Protein AF-A0A8D8MET4-F1 (afdb_monomer)

pLDDT: mean 78.76, std 16.81, range [33.38, 93.88]

Foldseek 3Di:
DDDDDDPPPPDPCDPLNVLLVLVLVLLVLVVVLLVVVLVVVLCCLVVPVLVVQVVVDDDPVSNVVSVVVSVVVSCVLVLNDPVSVQLVVLVVQSVVLVVVSVVCVVVVVPGDPVNSVVSVVSNVVSLVSSLVSLVVPDDPPDPVSSVVVNVSSVVSVVPRPVPPDDDD

Nearest PDB structures (foldseek):
  8q62-assembly1_H  TM=6.935E-01  e=1.291E-01  Homo sapiens
  7as4-assembly1_N  TM=7.386E-01  e=2.818E-01  Homo sapiens
  7as4-assembly1_F  TM=7.170E-01  e=2.818E-01  Homo sapiens
  7qj6-assembly1_F  TM=6.492E-01  e=1.859E-01  Homo sapiens
  8rx1-assembly1_B  TM=6.338E-01  e=1.836E+00  Homo sapiens

InterPro domains:
  IPR042241 Gamma tubulin complex component, C-terminal domain superfamily [G3DSA:1.20.120.1900] (5-156)

Sequence (168 aa):
MGALLGTKLAFQSTPVKQKLYLLHHSLLHVLCTLQSHHMCLLLQIFSVDLHKEMLSVSSVESLIQAHERHLTTALFHCLLLPKQSPLQQGLIKILCLSEILKLLWSSESQCTLNSLNQLELKYMKAVWNFTELLQRSIPSSSHQVYNSIFDLWSSMLISSPAHNVPED

Organism: NCBI:txid428564

Structure (mmCIF, N/CA/C/O backbone):
data_AF-A0A8D8MET4-F1
#
_entry.id   AF-A0A8D8MET4-F1
#
loop_
_atom_site.group_PDB
_atom_site.id
_atom_site.type_symbol
_atom_site.label_atom_id
_atom_site.label_alt_id
_atom_site.label_comp_id
_atom_site.label_asym_id
_atom_site.label_entity_id
_atom_site.label_seq_id
_atom_site.pdbx_PDB_ins_code
_atom_site.Cartn_x
_atom_site.Cartn_y
_atom_site.Cartn_z
_atom_site.occupancy
_atom_site.B_iso_or_equiv
_atom_site.auth_seq_id
_atom_site.auth_comp_id
_atom_site.auth_asym_id
_atom_site.auth_atom_id
_atom_site.pdbx_PDB_model_num
ATOM 1 N N . MET A 1 1 ? -46.554 32.456 27.999 1.00 37.22 1 MET A N 1
ATOM 2 C CA . MET A 1 1 ? -46.645 31.723 26.718 1.00 37.22 1 MET A CA 1
ATOM 3 C C . MET A 1 1 ? -45.244 31.272 26.365 1.00 37.22 1 MET A C 1
ATOM 5 O O . MET A 1 1 ? -44.347 32.102 26.318 1.00 37.22 1 MET A O 1
ATOM 9 N N . GLY A 1 2 ? -45.051 29.955 26.342 1.00 33.38 2 GLY A N 1
ATOM 10 C CA . GLY A 1 2 ? -43.756 29.303 26.508 1.00 33.38 2 GLY A CA 1
ATOM 11 C C . GLY A 1 2 ? -42.899 29.327 25.250 1.00 33.38 2 GLY A C 1
ATOM 12 O O . GLY A 1 2 ? -43.299 28.820 24.208 1.00 33.38 2 GLY A O 1
ATOM 13 N N . ALA A 1 3 ? -41.698 29.879 25.392 1.00 42.25 3 ALA A N 1
ATOM 14 C CA . ALA A 1 3 ? -40.557 29.523 24.569 1.00 42.25 3 ALA A CA 1
ATOM 15 C C . ALA A 1 3 ? -40.100 28.103 24.939 1.00 42.25 3 ALA A C 1
ATOM 17 O O . ALA A 1 3 ? -40.048 27.801 26.128 1.00 42.25 3 ALA A O 1
ATOM 18 N N . LEU A 1 4 ? -39.774 27.289 23.925 1.00 44.56 4 LEU A N 1
ATOM 19 C CA . LEU A 1 4 ? -38.975 26.044 23.922 1.00 44.56 4 LEU A CA 1
ATOM 20 C C . LEU A 1 4 ? -39.660 24.975 23.066 1.00 44.56 4 LEU A C 1
ATOM 22 O O . LEU A 1 4 ? -40.375 24.140 23.597 1.00 44.56 4 LEU A O 1
ATOM 26 N N . LEU A 1 5 ? -39.407 24.973 21.758 1.00 45.97 5 LEU A N 1
ATOM 27 C CA . LEU A 1 5 ? -39.469 23.778 20.905 1.00 45.97 5 LEU A CA 1
ATOM 28 C C . LEU A 1 5 ? -38.831 24.146 19.563 1.00 45.97 5 LEU A C 1
ATOM 30 O O . LEU A 1 5 ? -39.440 24.819 18.740 1.00 45.97 5 LEU A O 1
ATOM 34 N N . GLY A 1 6 ? -37.571 23.757 19.368 1.00 34.78 6 GLY A N 1
ATOM 35 C CA . GLY A 1 6 ? -36.923 23.914 18.064 1.00 34.78 6 GLY A CA 1
ATOM 36 C C . GLY A 1 6 ? -35.410 23.716 18.018 1.00 34.78 6 GLY A C 1
ATOM 37 O O . GLY A 1 6 ? -34.875 23.512 16.938 1.00 34.78 6 GLY A O 1
ATOM 38 N N . THR A 1 7 ? -34.701 23.716 19.151 1.00 41.78 7 THR A N 1
ATOM 39 C CA . THR A 1 7 ? -33.228 23.585 19.190 1.00 41.78 7 THR A CA 1
ATOM 40 C C . THR A 1 7 ? -32.757 22.335 19.941 1.00 41.78 7 THR A C 1
ATOM 42 O O . THR A 1 7 ? -31.955 22.409 20.867 1.00 41.78 7 THR A O 1
ATOM 45 N N . LYS A 1 8 ? -33.246 21.151 19.546 1.00 38.75 8 LYS A N 1
ATOM 46 C CA . LYS A 1 8 ? -32.736 19.855 20.049 1.00 38.75 8 LYS A CA 1
ATOM 47 C C . LYS A 1 8 ? -32.576 18.774 18.967 1.00 38.75 8 LYS A C 1
ATOM 49 O O . LYS A 1 8 ? -32.697 17.590 19.246 1.00 38.75 8 LYS A O 1
ATOM 54 N N . LEU A 1 9 ? -32.240 19.175 17.741 1.00 37.25 9 LEU A N 1
ATOM 55 C CA . LEU A 1 9 ? -31.712 18.269 16.702 1.00 37.25 9 LEU A CA 1
ATOM 56 C C . LEU A 1 9 ? -30.171 18.279 16.642 1.00 37.25 9 LEU A C 1
ATOM 58 O O . LEU A 1 9 ? -29.572 17.832 15.669 1.00 37.25 9 LEU A O 1
ATOM 62 N N . ALA A 1 10 ? -29.511 18.774 17.692 1.00 42.06 10 ALA A N 1
ATOM 63 C CA . ALA A 1 10 ? -28.068 18.660 17.833 1.00 42.06 10 ALA A CA 1
ATOM 64 C C . ALA A 1 10 ? -27.695 17.214 18.216 1.00 42.06 10 ALA A C 1
ATOM 66 O O . ALA A 1 10 ? -27.839 16.814 19.367 1.00 42.06 10 ALA A O 1
ATOM 67 N N . PHE A 1 11 ? -27.248 16.443 17.221 1.00 44.38 11 PHE A N 1
ATOM 68 C CA . PHE A 1 11 ? -26.179 15.444 17.334 1.00 44.38 11 PHE A CA 1
ATOM 69 C C . PHE A 1 11 ? -26.129 14.624 18.639 1.00 44.38 11 PHE A C 1
ATOM 71 O O . PHE A 1 11 ? -25.271 14.840 19.490 1.00 44.38 11 PHE A O 1
ATOM 78 N N . GLN A 1 12 ? -26.957 13.587 18.764 1.00 46.84 12 GLN A N 1
ATOM 79 C CA . GLN A 1 12 ? -26.621 12.458 19.640 1.00 46.84 12 GLN A CA 1
ATOM 80 C C . GLN A 1 12 ? -25.893 11.383 18.823 1.00 46.84 12 GLN A C 1
ATOM 82 O O . GLN A 1 12 ? -26.415 10.297 18.579 1.00 46.84 12 GLN A O 1
ATOM 87 N N . SER A 1 13 ? -24.681 11.681 18.345 1.00 59.97 13 SER A N 1
ATOM 88 C CA . SER A 1 13 ? -23.794 10.616 17.868 1.00 59.97 13 SER A CA 1
ATOM 89 C C . SER A 1 13 ? -23.342 9.816 19.087 1.00 59.97 13 SER A C 1
ATOM 91 O O . SER A 1 13 ? -22.642 10.354 19.945 1.00 59.97 13 SER A O 1
ATOM 93 N N . THR A 1 14 ? -23.753 8.553 19.198 1.00 82.50 14 THR A N 1
ATOM 94 C CA . THR A 1 14 ? -23.276 7.696 20.288 1.00 82.50 14 THR A CA 1
ATOM 95 C C . THR A 1 14 ? -21.751 7.530 20.185 1.00 82.50 14 THR A C 1
ATOM 97 O O . THR A 1 14 ? -21.209 7.591 19.075 1.00 82.50 14 THR A O 1
ATOM 100 N N . PRO A 1 15 ? -21.031 7.294 21.298 1.00 86.25 15 PRO A N 1
ATOM 101 C C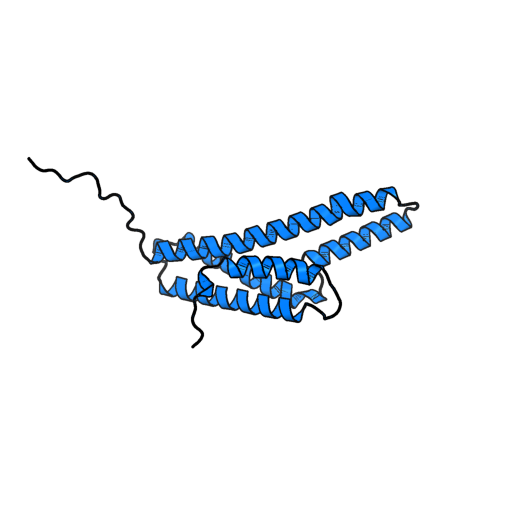A . PRO A 1 15 ? -19.581 7.067 21.269 1.00 86.25 15 PRO A CA 1
ATOM 102 C C . PRO A 1 15 ? -19.153 5.975 20.274 1.00 86.25 15 PRO A C 1
ATOM 104 O O . PRO A 1 15 ? -18.102 6.070 19.645 1.00 86.25 15 PRO A O 1
ATOM 107 N N . VAL A 1 16 ? -20.010 4.966 20.074 1.00 87.62 16 VAL A N 1
ATOM 108 C CA . VAL A 1 16 ? -19.835 3.907 19.068 1.00 87.62 16 VAL A CA 1
ATOM 109 C C . VAL A 1 16 ? -19.811 4.489 17.654 1.00 87.62 16 VAL A C 1
ATOM 111 O O . VAL A 1 16 ? -18.876 4.212 16.909 1.00 87.62 16 VAL A O 1
ATOM 114 N N . LYS A 1 17 ? -20.788 5.335 17.297 1.00 87.12 17 LYS A N 1
ATOM 115 C CA . LYS A 1 17 ? -20.831 5.987 15.980 1.00 87.12 17 LYS A CA 1
ATOM 116 C C . LYS A 1 17 ? -19.587 6.829 15.750 1.00 87.12 17 LYS A C 1
ATOM 118 O O . LYS A 1 17 ? -18.928 6.669 14.733 1.00 87.12 17 LYS A O 1
ATOM 123 N N . GLN A 1 18 ? -19.235 7.689 16.706 1.00 88.38 18 GLN A N 1
ATOM 124 C CA . GLN A 1 18 ? -18.064 8.566 16.586 1.00 88.38 18 GLN A CA 1
ATOM 125 C C . GLN A 1 18 ? -16.782 7.769 16.328 1.00 88.38 18 GLN A C 1
ATOM 127 O O . GLN A 1 18 ? -16.037 8.077 15.400 1.00 88.38 18 GLN A O 1
ATOM 132 N N . LYS A 1 19 ? -16.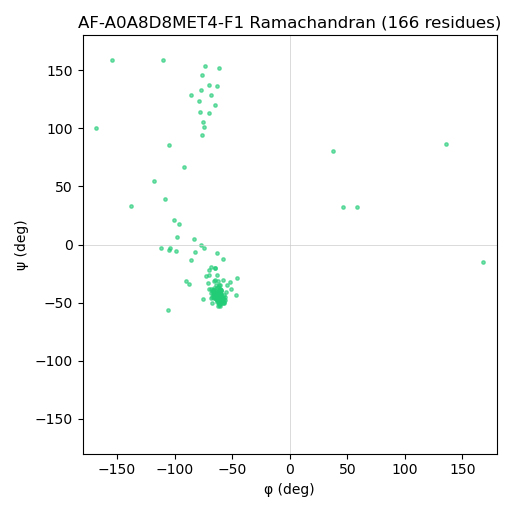555 6.702 17.102 1.00 89.38 19 LYS A N 1
ATOM 133 C CA . LYS A 1 19 ? -15.374 5.854 16.942 1.00 89.38 19 LYS A CA 1
ATOM 134 C C . LYS A 1 19 ? -15.372 5.088 15.619 1.00 89.38 19 LYS A C 1
ATOM 136 O O . LYS A 1 19 ? -14.328 4.980 14.981 1.00 89.38 19 LYS A O 1
ATOM 141 N N . LEU A 1 20 ? -16.531 4.603 15.180 1.00 89.75 20 LEU A N 1
ATOM 142 C CA . LEU A 1 20 ? -16.689 3.958 13.880 1.00 89.75 20 LEU A CA 1
ATOM 143 C C . LEU A 1 20 ? -16.347 4.928 12.729 1.00 89.75 20 LEU A C 1
ATOM 145 O O . LEU A 1 20 ? -15.575 4.562 11.845 1.00 89.75 20 LEU A O 1
ATOM 149 N N . TYR A 1 21 ? -16.842 6.173 12.772 1.00 89.62 21 TYR A N 1
ATOM 150 C CA . TYR A 1 21 ? -16.503 7.222 11.797 1.00 89.62 21 TYR A CA 1
ATOM 151 C C . TYR A 1 21 ? -15.005 7.542 11.780 1.00 89.62 21 TYR A C 1
ATOM 153 O O . TYR A 1 21 ? -14.425 7.661 10.702 1.00 89.62 21 TYR A O 1
ATOM 161 N N . LEU A 1 22 ? -14.369 7.656 12.951 1.00 89.62 22 LEU A N 1
ATOM 162 C CA . LEU A 1 22 ? -12.931 7.920 13.052 1.00 8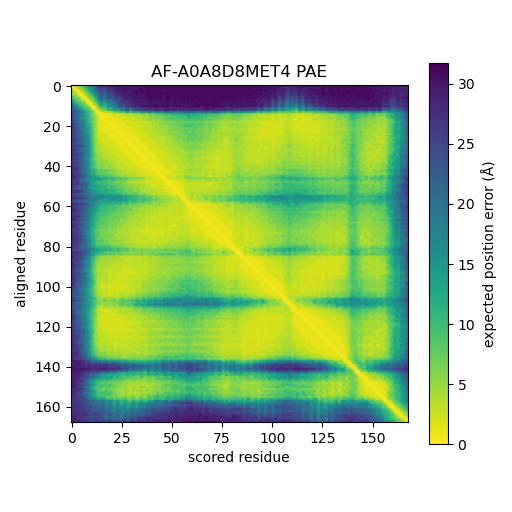9.62 22 LEU A CA 1
ATOM 163 C C . LEU A 1 22 ? -12.099 6.788 12.443 1.00 89.62 22 LEU A C 1
ATOM 165 O O . LEU A 1 22 ? -11.218 7.050 11.629 1.00 89.62 22 LEU A O 1
ATOM 169 N N . LEU A 1 23 ? -12.406 5.531 12.779 1.00 89.50 23 LEU A N 1
ATOM 170 C CA . LEU A 1 23 ? -11.710 4.375 12.206 1.00 89.50 23 LEU A CA 1
ATOM 171 C C . LEU A 1 23 ? -11.907 4.284 10.693 1.00 89.50 23 LEU A C 1
ATOM 173 O O . LEU A 1 23 ? -10.954 3.994 9.972 1.00 89.50 23 LEU A O 1
ATOM 177 N N . HIS A 1 24 ? -13.116 4.579 10.212 1.00 90.31 24 HIS A N 1
ATOM 178 C CA . HIS A 1 24 ? -13.407 4.650 8.786 1.00 90.31 24 HIS A CA 1
ATOM 179 C C . HIS A 1 24 ? -12.593 5.717 8.076 1.00 90.31 24 HIS A C 1
ATOM 181 O O . HIS A 1 24 ? -11.954 5.422 7.069 1.00 90.31 24 HIS A O 1
ATOM 187 N N . HIS A 1 25 ? -12.561 6.930 8.622 1.00 89.06 25 HIS A N 1
ATOM 188 C CA . HIS A 1 25 ? -11.760 8.007 8.067 1.00 89.06 25 HIS A CA 1
ATOM 189 C C . HIS A 1 25 ? -10.270 7.635 8.017 1.00 89.06 25 HIS A C 1
ATOM 191 O O . HIS A 1 25 ? -9.645 7.767 6.968 1.00 89.06 25 HIS A O 1
ATOM 197 N N . SER A 1 26 ? -9.711 7.119 9.116 1.00 86.00 26 SER A N 1
ATOM 198 C CA . SER A 1 26 ? -8.293 6.748 9.197 1.00 86.00 26 SER A CA 1
ATOM 199 C C . SER A 1 26 ? -7.910 5.648 8.205 1.00 86.00 26 SER A C 1
ATOM 201 O O . SER A 1 26 ? -6.922 5.787 7.486 1.00 86.00 26 SER A O 1
ATOM 203 N N . LEU A 1 27 ? -8.703 4.574 8.122 1.00 86.94 27 LEU A N 1
ATOM 204 C CA . LEU A 1 27 ? -8.455 3.484 7.176 1.00 86.94 27 LEU A CA 1
ATOM 205 C C . LEU A 1 27 ? -8.601 3.958 5.728 1.00 86.94 27 LEU A C 1
ATOM 207 O O . LEU A 1 27 ? -7.730 3.680 4.906 1.00 86.94 27 LEU A O 1
ATOM 211 N N . LEU A 1 28 ? -9.661 4.707 5.416 1.00 88.12 28 LEU A N 1
ATOM 212 C CA . LEU A 1 28 ? -9.887 5.230 4.070 1.00 88.12 28 LEU A CA 1
ATOM 213 C C . LEU A 1 28 ? -8.760 6.173 3.635 1.00 88.12 28 LEU A C 1
ATOM 215 O O . LEU A 1 28 ? -8.301 6.085 2.501 1.00 88.12 28 LEU A O 1
ATOM 219 N N . HIS A 1 29 ? -8.278 7.032 4.535 1.00 85.88 29 HIS A N 1
ATOM 220 C CA . HIS A 1 29 ? -7.168 7.938 4.255 1.00 85.88 29 HIS A CA 1
ATOM 221 C C . HIS A 1 29 ? -5.895 7.182 3.857 1.00 85.88 29 HIS A C 1
ATOM 223 O O . HIS A 1 29 ? -5.279 7.518 2.845 1.00 85.88 29 HIS A O 1
ATOM 229 N N . VAL A 1 30 ? -5.532 6.125 4.594 1.00 84.75 30 VAL A N 1
ATOM 230 C CA . VAL A 1 30 ? -4.362 5.294 4.262 1.00 84.75 30 VAL A CA 1
ATOM 231 C C . VAL A 1 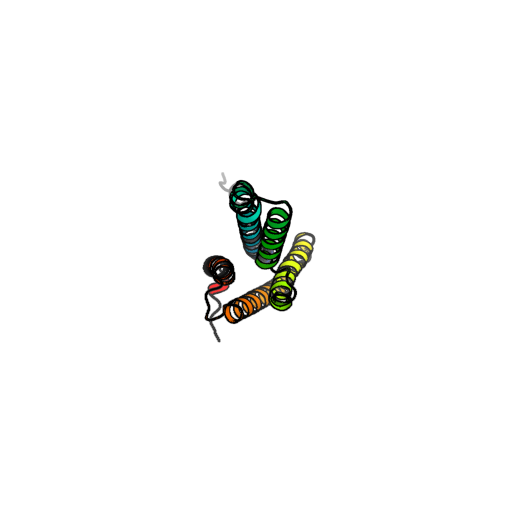30 ? -4.541 4.604 2.911 1.00 84.75 30 VAL A C 1
ATOM 233 O O . VAL A 1 30 ? -3.636 4.638 2.078 1.00 84.75 30 VAL A O 1
ATOM 236 N N . LEU A 1 31 ? -5.717 4.022 2.660 1.00 85.75 31 LEU A N 1
ATOM 237 C CA . LEU A 1 31 ? -6.028 3.341 1.401 1.00 85.75 31 LEU A CA 1
ATOM 238 C C . LEU A 1 31 ? -5.938 4.280 0.196 1.00 85.75 31 LEU A C 1
ATOM 240 O O . LEU A 1 31 ? -5.221 3.988 -0.761 1.00 85.75 31 LEU A O 1
ATOM 244 N N . CYS A 1 32 ? -6.635 5.415 0.257 1.00 87.12 32 CYS A N 1
ATOM 245 C CA . CYS A 1 32 ? -6.671 6.393 -0.825 1.00 87.12 32 CYS A CA 1
ATOM 246 C C . CYS A 1 32 ? -5.285 6.973 -1.104 1.00 87.12 32 CYS A C 1
ATOM 248 O O . CYS A 1 32 ? -4.907 7.130 -2.265 1.00 87.12 32 CYS A O 1
ATOM 250 N N . THR A 1 33 ? -4.512 7.265 -0.058 1.00 85.00 33 THR A N 1
ATOM 251 C CA . THR A 1 33 ? -3.173 7.845 -0.198 1.00 85.00 33 THR A CA 1
ATOM 252 C C . THR A 1 33 ? -2.193 6.850 -0.817 1.00 85.00 33 THR A C 1
ATOM 254 O O . THR A 1 33 ? -1.501 7.190 -1.777 1.00 85.00 33 THR A O 1
ATOM 257 N N . LEU A 1 34 ? -2.185 5.597 -0.349 1.00 84.12 34 LEU A N 1
ATOM 258 C CA . LEU A 1 34 ? -1.369 4.535 -0.944 1.00 84.12 34 LEU A CA 1
ATOM 259 C C . LEU A 1 34 ? -1.745 4.263 -2.401 1.00 84.12 34 LEU A C 1
ATOM 261 O O . LEU A 1 34 ? -0.870 4.155 -3.259 1.00 84.12 34 LEU A O 1
ATOM 265 N N . GLN A 1 35 ? -3.043 4.153 -2.690 1.00 87.38 35 GLN A N 1
ATOM 266 C CA . GLN A 1 35 ? -3.521 3.932 -4.050 1.00 87.38 35 GLN A CA 1
ATOM 267 C C . GLN A 1 35 ? -3.101 5.083 -4.967 1.00 87.38 35 GLN A C 1
ATOM 269 O O . GLN A 1 35 ? -2.564 4.836 -6.045 1.00 87.38 35 GLN A O 1
ATOM 274 N N . SER A 1 36 ? -3.305 6.329 -4.535 1.00 87.25 36 SER A N 1
ATOM 275 C CA . SER A 1 36 ? -2.940 7.515 -5.316 1.00 87.25 36 SER A CA 1
ATOM 276 C C . SER A 1 36 ? -1.442 7.551 -5.601 1.00 87.25 36 SER A C 1
ATOM 278 O O . SER A 1 36 ? -1.039 7.792 -6.734 1.00 87.25 36 SER A O 1
ATOM 280 N N . HIS A 1 37 ? -0.612 7.233 -4.606 1.00 86.50 37 HIS A N 1
ATOM 281 C CA . HIS A 1 37 ? 0.834 7.159 -4.781 1.00 86.50 37 HIS A CA 1
ATOM 282 C C . HIS A 1 37 ? 1.251 6.103 -5.810 1.00 86.50 37 HIS A C 1
ATOM 284 O O . HIS A 1 37 ? 1.988 6.424 -6.744 1.00 86.50 37 HIS A O 1
ATOM 290 N N . HIS A 1 38 ? 0.747 4.868 -5.694 1.00 85.38 38 HIS A N 1
ATOM 291 C CA . HIS A 1 38 ? 1.045 3.821 -6.673 1.00 85.38 38 HIS A CA 1
ATOM 292 C C . HIS A 1 38 ? 0.573 4.207 -8.080 1.00 85.38 38 HIS A C 1
ATOM 294 O O . HIS A 1 38 ? 1.312 4.015 -9.041 1.00 85.38 38 HIS A O 1
ATOM 300 N N . MET A 1 39 ? -0.621 4.794 -8.214 1.00 87.44 39 MET A N 1
ATOM 301 C CA . MET A 1 39 ? -1.138 5.243 -9.511 1.00 87.44 39 MET A CA 1
ATOM 302 C C . MET A 1 39 ? -0.258 6.333 -10.128 1.00 87.44 39 MET A C 1
ATOM 304 O O . MET A 1 39 ? 0.078 6.240 -11.305 1.00 87.44 39 MET A O 1
ATOM 308 N N . CYS A 1 40 ? 0.168 7.329 -9.347 1.00 87.88 40 CYS A N 1
ATOM 309 C CA . CYS A 1 40 ? 1.077 8.373 -9.821 1.00 87.88 40 CYS A CA 1
ATOM 310 C C . CYS A 1 40 ? 2.423 7.799 -10.284 1.00 87.88 40 CYS A C 1
ATOM 312 O O . CYS A 1 40 ? 2.910 8.178 -11.347 1.00 87.88 40 CYS A O 1
ATOM 314 N N . LEU A 1 41 ? 3.003 6.859 -9.531 1.00 85.44 41 LEU A N 1
ATOM 315 C CA . LEU A 1 41 ? 4.250 6.193 -9.917 1.00 85.44 41 LEU A CA 1
ATOM 316 C C . LEU A 1 41 ? 4.096 5.393 -11.213 1.00 85.44 41 LEU A C 1
ATOM 318 O O . LEU A 1 41 ? 4.924 5.513 -12.109 1.00 85.44 41 LEU A O 1
ATOM 322 N N . LEU A 1 42 ? 3.025 4.609 -11.343 1.00 86.44 42 LEU A N 1
ATOM 323 C CA . LEU A 1 42 ? 2.766 3.831 -12.554 1.00 86.44 42 LEU A CA 1
ATOM 324 C C . LEU A 1 42 ? 2.554 4.729 -13.776 1.00 86.44 42 LEU A C 1
ATOM 326 O O . LEU A 1 42 ? 3.087 4.441 -14.846 1.00 86.44 42 LEU A O 1
ATOM 330 N N . LEU A 1 43 ? 1.817 5.832 -13.616 1.00 86.88 43 LEU A N 1
ATOM 331 C CA . LEU A 1 43 ? 1.633 6.822 -14.675 1.00 86.88 43 LEU A CA 1
ATOM 332 C C . LEU A 1 43 ? 2.962 7.467 -15.076 1.00 86.88 43 LEU A C 1
ATOM 334 O O . LEU A 1 43 ? 3.205 7.637 -16.266 1.00 86.88 43 LEU A O 1
ATOM 338 N N . GLN A 1 44 ? 3.832 7.786 -14.118 1.00 87.62 44 GLN A N 1
ATOM 339 C CA . GLN A 1 44 ? 5.166 8.308 -14.410 1.00 87.62 44 GLN A CA 1
ATOM 340 C C . GLN A 1 44 ? 5.992 7.293 -15.219 1.00 87.62 44 GLN A C 1
ATOM 342 O O . GLN A 1 44 ? 6.497 7.626 -16.290 1.00 87.62 44 GLN A O 1
ATOM 347 N N . ILE A 1 45 ? 6.052 6.040 -14.762 1.00 85.69 45 ILE A N 1
ATOM 348 C CA . ILE A 1 45 ? 6.842 4.973 -15.395 1.00 85.69 45 ILE A CA 1
ATOM 349 C C . ILE A 1 45 ? 6.366 4.712 -16.829 1.00 85.69 45 ILE A C 1
ATOM 351 O O . ILE A 1 45 ? 7.169 4.706 -17.760 1.00 85.69 45 ILE A O 1
ATOM 355 N N . PHE A 1 46 ? 5.065 4.491 -17.029 1.00 84.19 46 PHE A N 1
ATOM 356 C CA . PHE A 1 46 ? 4.553 4.049 -18.328 1.00 84.19 46 PHE A CA 1
ATOM 357 C C . PHE A 1 46 ? 4.219 5.189 -19.287 1.00 84.19 46 PHE A C 1
ATOM 359 O O . PHE A 1 46 ? 4.399 5.030 -20.492 1.00 84.19 46 PHE A O 1
ATOM 366 N N . SER A 1 47 ? 3.749 6.335 -18.791 1.00 83.62 47 SER A N 1
ATOM 367 C CA . SER A 1 47 ? 3.349 7.443 -19.668 1.00 83.62 47 SER A CA 1
ATOM 368 C C . SER A 1 47 ? 4.497 8.400 -19.962 1.00 83.62 47 SER A C 1
ATOM 370 O O . SER A 1 47 ? 4.523 8.995 -21.035 1.00 83.62 47 SER A O 1
ATOM 372 N N . VAL A 1 48 ? 5.436 8.577 -19.027 1.00 87.88 48 VAL A N 1
ATOM 373 C CA . VAL A 1 48 ? 6.516 9.561 -19.170 1.00 87.88 48 VAL A CA 1
ATOM 374 C C . VAL A 1 48 ? 7.838 8.878 -19.487 1.00 87.88 48 VAL A C 1
ATOM 376 O O . VAL A 1 48 ? 8.451 9.198 -20.504 1.00 87.88 48 VAL A O 1
ATOM 379 N N . ASP A 1 49 ? 8.281 7.949 -18.645 1.00 87.81 49 ASP A N 1
ATOM 380 C CA . ASP A 1 49 ? 9.640 7.408 -18.738 1.00 87.81 49 ASP A CA 1
ATOM 381 C C . ASP A 1 49 ? 9.774 6.434 -19.914 1.00 87.81 49 ASP A C 1
ATOM 383 O O . ASP A 1 49 ? 10.650 6.617 -20.763 1.00 87.81 49 ASP A O 1
ATOM 387 N N . LEU A 1 50 ? 8.825 5.503 -20.059 1.00 87.25 50 LEU A N 1
ATOM 388 C CA . LEU A 1 50 ? 8.791 4.594 -21.204 1.00 87.25 50 LEU A CA 1
ATOM 389 C C . LEU A 1 50 ? 8.634 5.363 -22.517 1.00 87.25 50 LEU A C 1
ATOM 391 O O . LEU A 1 50 ? 9.329 5.065 -23.482 1.00 87.25 50 LEU A O 1
ATOM 395 N N . HIS A 1 51 ? 7.764 6.378 -22.558 1.00 86.69 51 HIS A N 1
ATOM 396 C CA . HIS A 1 51 ? 7.575 7.184 -23.764 1.00 86.69 51 HIS A CA 1
ATOM 397 C C . HIS A 1 51 ? 8.866 7.902 -24.177 1.00 86.69 51 HIS A C 1
ATOM 399 O O . HIS A 1 51 ? 9.237 7.871 -25.348 1.00 86.69 51 HIS A O 1
ATOM 405 N N . LYS A 1 52 ? 9.589 8.498 -23.219 1.00 88.56 52 LYS A N 1
ATOM 406 C CA . LYS A 1 52 ? 10.897 9.120 -23.474 1.00 88.56 52 LYS A CA 1
ATOM 407 C C . LYS A 1 52 ? 11.917 8.107 -23.983 1.00 88.56 52 LYS A C 1
ATOM 409 O O . LYS A 1 52 ? 12.625 8.407 -24.940 1.00 88.56 52 LYS A O 1
ATOM 414 N N . GLU A 1 53 ? 11.992 6.925 -23.371 1.00 88.25 53 GLU A N 1
ATOM 415 C CA . GLU A 1 53 ? 12.942 5.892 -23.793 1.00 88.25 53 GLU A CA 1
ATOM 416 C C . GLU A 1 53 ? 12.593 5.367 -25.195 1.00 88.25 53 GLU A C 1
ATOM 418 O O . GLU A 1 53 ? 13.484 5.246 -26.035 1.00 88.25 53 GLU A O 1
ATOM 423 N N . MET A 1 54 ? 11.304 5.191 -25.509 1.00 86.19 54 MET A N 1
ATOM 424 C CA . MET A 1 54 ? 10.826 4.779 -26.835 1.00 86.19 54 MET A CA 1
ATOM 425 C C . MET A 1 54 ? 11.246 5.722 -27.970 1.00 86.19 54 MET A C 1
ATOM 427 O O . MET A 1 54 ? 11.465 5.250 -29.082 1.00 86.19 54 MET A O 1
ATOM 431 N N . LEU A 1 55 ? 11.415 7.025 -27.714 1.00 87.69 55 LEU A N 1
ATOM 432 C CA . LEU A 1 55 ? 11.909 7.979 -28.722 1.00 87.69 55 LEU A CA 1
ATOM 433 C C . LEU A 1 55 ? 13.380 7.743 -29.105 1.00 87.69 55 LEU A C 1
ATOM 435 O O . LEU A 1 55 ? 13.828 8.216 -30.146 1.00 87.69 55 LEU A O 1
ATOM 439 N N . SER A 1 56 ? 14.130 7.030 -28.263 1.00 87.31 56 SER A N 1
ATOM 440 C CA . SER A 1 56 ? 15.563 6.755 -28.433 1.00 87.31 56 SER A CA 1
ATOM 441 C C . SER A 1 56 ? 15.876 5.322 -28.880 1.00 87.31 56 SER A C 1
ATOM 443 O O . SER A 1 56 ? 17.032 4.994 -29.147 1.00 87.31 56 SER A O 1
ATOM 445 N N . VAL A 1 57 ? 14.855 4.466 -28.977 1.00 91.19 57 VAL A N 1
ATOM 446 C CA . VAL A 1 57 ? 14.984 3.057 -29.363 1.00 91.19 57 VAL A CA 1
ATOM 447 C C . VAL A 1 57 ? 15.393 2.948 -30.834 1.00 91.19 57 VAL A C 1
ATOM 449 O O . VAL A 1 57 ? 14.748 3.510 -31.716 1.00 91.19 57 VAL A O 1
ATOM 452 N N . SER A 1 58 ? 16.447 2.178 -31.109 1.00 91.06 58 SER A N 1
ATOM 453 C CA . SER A 1 58 ? 17.007 1.996 -32.458 1.00 91.06 58 SER A CA 1
ATOM 454 C C . SER A 1 58 ? 16.814 0.584 -33.021 1.00 91.06 58 SER A C 1
ATOM 456 O O . SER A 1 58 ? 17.179 0.315 -34.165 1.00 91.06 58 SER A O 1
ATOM 458 N N . SER A 1 59 ? 16.239 -0.334 -32.238 1.00 93.88 59 SER A N 1
ATOM 459 C CA . SER A 1 59 ? 16.025 -1.728 -32.632 1.00 93.88 59 SER A CA 1
ATOM 460 C C . SER A 1 59 ? 14.858 -2.374 -31.882 1.00 93.88 59 SER A C 1
ATOM 462 O O . SER A 1 59 ? 14.499 -1.952 -30.786 1.00 93.88 59 SER A O 1
ATOM 464 N N . VAL A 1 60 ? 14.302 -3.455 -32.435 1.00 91.50 60 VAL A N 1
ATOM 465 C CA . VAL A 1 60 ? 13.269 -4.262 -31.756 1.00 91.50 60 VAL A CA 1
ATOM 466 C C . VAL A 1 60 ? 13.794 -4.850 -30.440 1.00 91.50 60 VAL A C 1
ATOM 468 O O . VAL A 1 60 ? 13.083 -4.860 -29.444 1.00 91.50 60 VAL A O 1
ATOM 471 N N . GLU A 1 61 ? 15.057 -5.273 -30.408 1.00 93.25 61 GLU A N 1
ATOM 472 C CA . GLU A 1 61 ? 15.687 -5.818 -29.200 1.00 93.25 61 GLU A CA 1
ATOM 473 C C . GLU A 1 61 ? 15.772 -4.768 -28.079 1.00 93.25 61 GLU A C 1
ATOM 475 O O . GLU A 1 61 ? 15.397 -5.030 -26.938 1.00 93.25 61 GLU A O 1
ATOM 480 N N . SER A 1 62 ? 16.190 -3.539 -28.410 1.00 90.19 62 SER A N 1
ATOM 481 C CA . SER A 1 62 ? 16.234 -2.442 -27.431 1.00 90.19 62 SER A CA 1
ATOM 482 C C . SER A 1 62 ? 14.839 -2.030 -26.949 1.00 90.19 62 SER A C 1
ATOM 484 O O . SER A 1 62 ? 14.686 -1.675 -25.781 1.00 90.19 62 SER A O 1
ATOM 486 N N . LEU A 1 63 ? 13.809 -2.156 -27.796 1.00 89.56 63 LEU A N 1
ATOM 487 C CA . LEU A 1 63 ? 12.414 -1.951 -27.395 1.00 89.56 63 LEU A CA 1
ATOM 488 C C . LEU A 1 63 ? 11.960 -2.976 -26.350 1.00 89.56 63 LEU A C 1
ATOM 490 O O . LEU A 1 63 ? 11.367 -2.598 -25.339 1.00 89.56 63 LEU A O 1
ATOM 494 N N . ILE A 1 64 ? 12.237 -4.261 -26.592 1.00 90.88 64 ILE A N 1
ATOM 495 C CA . ILE A 1 64 ? 11.875 -5.354 -25.680 1.00 90.88 64 ILE A CA 1
ATOM 496 C C . ILE A 1 64 ? 12.552 -5.134 -24.325 1.00 90.88 64 ILE A C 1
ATOM 498 O O . ILE A 1 64 ? 11.878 -5.124 -23.296 1.00 90.88 64 ILE A O 1
ATOM 502 N N . GLN A 1 65 ? 13.856 -4.848 -24.325 1.00 90.50 65 GLN A N 1
ATOM 503 C CA . GLN A 1 65 ? 14.617 -4.605 -23.098 1.00 90.50 65 GLN A CA 1
ATOM 504 C C . GLN A 1 65 ? 14.112 -3.384 -22.319 1.00 90.50 65 GLN A C 1
ATOM 506 O O . GLN A 1 65 ? 14.017 -3.434 -21.090 1.00 90.50 65 GLN A O 1
ATOM 511 N N . ALA A 1 66 ? 13.767 -2.290 -23.005 1.00 87.56 66 ALA A N 1
ATOM 512 C CA . ALA A 1 66 ? 13.181 -1.117 -22.362 1.00 87.56 66 ALA A CA 1
ATOM 513 C C . ALA A 1 66 ? 11.834 -1.464 -21.713 1.00 87.56 66 ALA A C 1
ATOM 515 O O . ALA A 1 66 ? 11.602 -1.132 -20.549 1.00 87.56 66 ALA A O 1
ATOM 516 N N . HIS A 1 67 ? 10.962 -2.178 -22.425 1.00 88.88 67 HIS A N 1
ATOM 517 C CA . HIS A 1 67 ? 9.658 -2.582 -21.911 1.00 88.88 67 HIS A CA 1
ATOM 518 C C . HIS A 1 67 ? 9.774 -3.515 -20.692 1.00 88.88 67 HIS A C 1
ATOM 520 O O . HIS A 1 67 ? 9.132 -3.275 -19.669 1.00 88.88 67 HIS A O 1
ATOM 526 N N . GLU A 1 68 ? 10.635 -4.534 -20.750 1.00 91.06 68 GLU A N 1
ATOM 527 C CA . GLU A 1 68 ? 10.890 -5.449 -19.628 1.00 91.06 68 GLU A CA 1
ATOM 528 C C . GLU A 1 68 ? 11.439 -4.725 -18.395 1.00 91.06 68 GLU A C 1
ATOM 530 O O . GLU A 1 68 ? 11.022 -5.003 -17.263 1.00 91.06 68 GLU A O 1
ATOM 535 N N . ARG A 1 69 ? 12.337 -3.753 -18.599 1.00 90.00 69 ARG A N 1
ATOM 536 C CA . ARG A 1 69 ? 12.872 -2.926 -17.514 1.00 90.00 69 ARG A CA 1
ATOM 537 C C . ARG A 1 69 ? 11.765 -2.116 -16.847 1.00 90.00 69 ARG A C 1
ATOM 539 O O . ARG A 1 69 ? 11.656 -2.152 -15.625 1.00 90.00 69 ARG A O 1
ATOM 546 N N . HIS A 1 70 ? 10.916 -1.439 -17.620 1.00 88.94 70 HIS A N 1
ATOM 547 C CA . HIS A 1 70 ? 9.814 -0.640 -17.072 1.00 88.94 70 HIS A CA 1
ATOM 548 C C . HIS A 1 70 ? 8.758 -1.498 -16.371 1.00 88.94 70 HIS A C 1
ATOM 550 O O . HIS A 1 70 ? 8.291 -1.116 -15.300 1.00 88.94 70 HIS A O 1
ATOM 556 N N . LEU A 1 71 ? 8.431 -2.679 -16.909 1.00 89.56 71 LEU A N 1
ATOM 557 C CA . LEU A 1 71 ? 7.570 -3.647 -16.226 1.00 89.56 71 LEU A CA 1
ATOM 558 C C . LEU A 1 71 ? 8.165 -4.077 -14.884 1.00 89.56 71 LEU A C 1
ATOM 560 O O . LEU A 1 71 ? 7.467 -4.083 -13.873 1.00 89.56 71 LEU A O 1
ATOM 564 N N . THR A 1 72 ? 9.457 -4.404 -14.854 1.00 88.50 72 THR A N 1
ATOM 565 C CA . THR A 1 72 ? 10.142 -4.810 -13.620 1.00 88.50 72 THR A CA 1
ATOM 566 C C . THR A 1 72 ? 10.141 -3.681 -12.591 1.00 88.50 72 THR A C 1
ATOM 568 O O . THR A 1 72 ? 9.841 -3.916 -11.420 1.00 88.50 72 THR A O 1
ATOM 571 N N . THR A 1 73 ? 10.405 -2.449 -13.030 1.00 85.69 73 THR A N 1
ATOM 572 C CA . THR A 1 73 ? 10.324 -1.246 -12.196 1.00 85.69 73 THR A CA 1
ATOM 573 C C . THR A 1 73 ? 8.908 -1.054 -11.651 1.00 85.69 73 THR A C 1
ATOM 575 O O . THR A 1 73 ? 8.737 -0.908 -10.443 1.00 85.69 73 THR A O 1
ATOM 578 N N . ALA A 1 74 ? 7.874 -1.150 -12.489 1.00 86.44 74 ALA A N 1
ATOM 579 C CA . ALA A 1 74 ? 6.480 -1.050 -12.058 1.00 86.44 74 ALA A CA 1
ATOM 580 C C . ALA A 1 74 ? 6.106 -2.119 -11.018 1.00 86.44 74 ALA A C 1
ATOM 582 O O . ALA A 1 74 ? 5.553 -1.794 -9.968 1.00 86.44 74 ALA A O 1
ATOM 583 N N . LEU A 1 75 ? 6.465 -3.384 -11.260 1.00 87.19 75 LEU A N 1
ATOM 584 C CA . LEU A 1 75 ? 6.232 -4.479 -10.313 1.00 87.19 75 LEU A CA 1
ATOM 585 C C . LEU A 1 75 ? 6.944 -4.243 -8.976 1.00 87.19 75 LEU A C 1
ATOM 587 O O . LEU A 1 75 ? 6.379 -4.537 -7.922 1.00 87.19 75 LEU A O 1
ATOM 591 N N . PHE A 1 76 ? 8.158 -3.692 -9.011 1.00 83.81 76 PHE A N 1
ATOM 592 C CA . PHE A 1 76 ? 8.904 -3.329 -7.810 1.00 83.81 76 PHE A CA 1
ATOM 593 C C . PHE A 1 76 ? 8.220 -2.203 -7.023 1.00 83.81 76 PHE A C 1
ATOM 595 O O . PHE A 1 76 ? 8.069 -2.311 -5.806 1.00 83.81 76 PHE A O 1
ATOM 602 N N . HIS A 1 77 ? 7.763 -1.144 -7.696 1.00 80.25 77 HIS A N 1
ATOM 603 C CA . HIS A 1 77 ? 7.046 -0.037 -7.054 1.00 80.25 77 HIS A CA 1
ATOM 604 C C . HIS A 1 77 ? 5.694 -0.460 -6.468 1.00 80.25 77 HIS A C 1
ATOM 606 O O . HIS A 1 77 ? 5.279 0.083 -5.449 1.00 80.25 77 HIS A O 1
ATOM 612 N N . CYS A 1 78 ? 5.027 -1.451 -7.062 1.00 83.44 78 CYS A N 1
ATOM 613 C CA . CYS A 1 78 ? 3.779 -2.012 -6.543 1.00 83.44 78 CYS A CA 1
ATOM 614 C C . CYS A 1 78 ? 3.969 -3.081 -5.455 1.00 83.44 78 CYS A C 1
ATOM 616 O O . CYS A 1 78 ? 2.984 -3.686 -5.031 1.00 83.44 78 CYS A O 1
ATOM 618 N N . LEU A 1 79 ? 5.204 -3.337 -5.006 1.00 84.69 79 LEU A N 1
ATOM 619 C CA . LEU A 1 79 ? 5.522 -4.374 -4.016 1.00 84.69 79 LEU A CA 1
ATOM 620 C C . LEU A 1 79 ? 5.097 -5.789 -4.460 1.00 84.69 79 LEU A C 1
ATOM 622 O O . LEU A 1 79 ? 4.718 -6.618 -3.633 1.00 84.69 79 LEU A O 1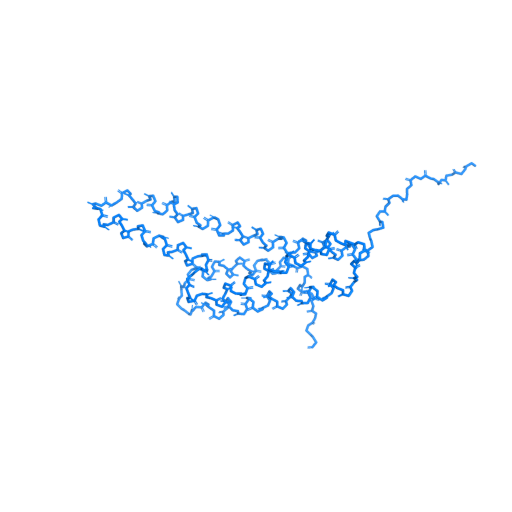
ATOM 626 N N . LEU A 1 80 ? 5.131 -6.066 -5.768 1.00 85.62 80 LEU A N 1
ATOM 627 C CA . LEU A 1 80 ? 4.689 -7.338 -6.355 1.00 85.62 80 LEU A CA 1
ATOM 628 C C . LEU A 1 80 ? 5.841 -8.305 -6.648 1.00 85.62 80 LEU A C 1
ATOM 630 O O . LEU A 1 80 ? 5.597 -9.448 -7.035 1.00 85.62 80 LEU A O 1
ATOM 634 N N . LEU A 1 81 ? 7.097 -7.883 -6.470 1.00 85.12 81 LEU A N 1
ATOM 635 C CA . LEU A 1 81 ? 8.229 -8.785 -6.655 1.00 85.12 81 LEU A CA 1
ATOM 636 C C . LEU A 1 81 ? 8.382 -9.740 -5.457 1.00 85.12 81 LEU A C 1
ATOM 638 O O . LEU A 1 81 ? 8.204 -9.324 -4.312 1.00 85.12 81 LEU A O 1
ATOM 642 N N . PRO A 1 82 ? 8.818 -11.001 -5.670 1.00 82.00 82 PRO A N 1
ATOM 643 C CA . PRO A 1 82 ? 8.906 -12.006 -4.603 1.00 82.00 82 PRO A CA 1
ATOM 644 C C . PRO A 1 82 ? 9.726 -11.569 -3.381 1.00 82.00 82 PRO A C 1
ATOM 646 O O . PRO A 1 82 ? 9.382 -11.893 -2.245 1.00 82.00 82 PRO A O 1
ATOM 649 N N . LYS A 1 83 ? 10.790 -10.782 -3.598 1.00 78.44 83 LYS A N 1
ATOM 650 C CA . LYS A 1 83 ? 11.651 -10.247 -2.528 1.00 78.44 83 LYS A CA 1
ATOM 651 C C . LYS A 1 83 ? 10.926 -9.269 -1.590 1.00 78.44 83 LYS A C 1
ATOM 653 O O . LYS A 1 83 ? 11.386 -9.063 -0.474 1.00 78.44 83 LYS A O 1
ATOM 658 N N . GLN A 1 84 ? 9.807 -8.689 -2.021 1.00 81.75 84 GLN A N 1
ATOM 659 C CA . GLN A 1 84 ? 9.002 -7.726 -1.262 1.00 81.75 84 GLN A CA 1
ATOM 660 C C . GLN A 1 84 ? 7.802 -8.378 -0.560 1.00 81.75 84 GLN A C 1
ATOM 662 O O . GLN A 1 84 ? 7.006 -7.677 0.064 1.00 81.75 84 GLN A O 1
ATOM 667 N N . SER A 1 85 ? 7.690 -9.713 -0.602 1.00 83.25 85 SER A N 1
ATOM 668 C CA . SER A 1 85 ? 6.597 -10.473 0.020 1.00 83.25 85 SER A CA 1
ATOM 669 C C . SER A 1 85 ? 6.277 -10.042 1.465 1.00 83.25 85 SER A C 1
ATOM 671 O O . SER A 1 85 ? 5.102 -9.828 1.758 1.00 83.25 85 SER A O 1
ATOM 673 N N . PRO A 1 86 ? 7.249 -9.793 2.371 1.00 85.75 86 PRO A N 1
ATOM 674 C CA . PRO A 1 86 ? 6.932 -9.320 3.722 1.00 85.75 86 PRO A CA 1
ATOM 675 C C . PRO A 1 86 ? 6.178 -7.982 3.753 1.00 85.75 86 PRO A C 1
ATOM 677 O O . PRO A 1 86 ? 5.207 -7.843 4.497 1.00 85.75 86 PRO A O 1
ATOM 680 N N . LEU A 1 87 ? 6.587 -7.015 2.923 1.00 85.38 87 LEU A N 1
ATOM 681 C CA . LEU A 1 87 ? 5.917 -5.717 2.801 1.00 85.38 87 LEU A CA 1
ATOM 682 C C . LEU A 1 87 ? 4.528 -5.874 2.189 1.00 85.38 87 LEU A C 1
ATOM 684 O O . LEU A 1 87 ? 3.558 -5.339 2.720 1.00 85.38 87 LEU A O 1
ATOM 688 N N . GLN A 1 88 ? 4.417 -6.673 1.127 1.00 88.25 88 GLN A N 1
ATOM 689 C CA . GLN A 1 88 ? 3.140 -6.988 0.497 1.00 88.25 88 GLN A CA 1
ATOM 690 C C . GLN A 1 88 ? 2.155 -7.598 1.508 1.00 88.25 88 GLN A C 1
ATOM 692 O O . GLN A 1 88 ? 1.007 -7.170 1.597 1.00 88.25 88 GLN A O 1
ATOM 697 N N . GLN A 1 89 ? 2.607 -8.551 2.326 1.00 89.31 89 GLN A N 1
ATOM 698 C CA . GLN A 1 89 ? 1.798 -9.173 3.376 1.00 89.31 89 GLN A CA 1
ATOM 699 C C . GLN A 1 89 ? 1.414 -8.185 4.483 1.00 89.31 89 GLN A C 1
ATOM 701 O O . GLN A 1 89 ? 0.299 -8.243 5.003 1.00 89.31 89 GLN A O 1
ATOM 706 N N . GLY A 1 90 ? 2.314 -7.268 4.850 1.00 89.06 90 GLY A N 1
ATOM 707 C CA . GLY A 1 90 ? 2.008 -6.180 5.777 1.00 89.06 90 GLY A CA 1
ATOM 708 C C . GLY A 1 90 ? 0.890 -5.281 5.247 1.00 89.06 90 GLY A C 1
ATOM 709 O O . GLY A 1 90 ? -0.081 -5.031 5.960 1.00 89.06 90 GLY A O 1
ATOM 710 N N . LEU A 1 91 ? 0.969 -4.892 3.973 1.00 87.94 91 LEU A N 1
ATOM 711 C CA . LEU A 1 91 ? -0.061 -4.093 3.319 1.00 87.94 91 LEU A CA 1
ATOM 712 C C . LEU A 1 91 ? -1.395 -4.848 3.224 1.00 87.94 91 LEU A C 1
ATOM 714 O O . LEU A 1 91 ? -2.425 -4.310 3.623 1.00 87.94 91 LEU A O 1
ATOM 718 N N . ILE A 1 92 ? -1.385 -6.113 2.787 1.00 90.75 92 ILE A N 1
ATOM 719 C CA . ILE A 1 92 ? -2.586 -6.964 2.717 1.00 90.75 92 ILE A CA 1
ATOM 720 C C . ILE A 1 92 ? -3.281 -7.048 4.079 1.00 90.75 92 ILE A C 1
ATOM 722 O O . ILE A 1 92 ? -4.502 -6.953 4.143 1.00 90.75 92 ILE A O 1
ATOM 726 N N . LYS A 1 93 ? -2.536 -7.168 5.185 1.00 91.44 93 LYS A N 1
ATOM 727 C CA . LYS A 1 93 ? -3.135 -7.170 6.530 1.00 91.44 93 LYS A CA 1
ATOM 728 C C . LYS A 1 93 ? -3.904 -5.885 6.823 1.00 91.44 93 LYS A C 1
ATOM 730 O O . LYS A 1 93 ? -4.977 -5.967 7.408 1.00 91.44 93 LYS A O 1
ATOM 735 N N . ILE A 1 94 ? -3.386 -4.727 6.413 1.00 90.00 94 ILE A N 1
ATOM 736 C CA . ILE A 1 94 ? -4.069 -3.436 6.575 1.00 90.00 94 ILE A CA 1
ATOM 737 C C . ILE A 1 94 ? -5.329 -3.390 5.702 1.00 90.00 94 ILE A C 1
ATOM 739 O O . ILE A 1 94 ? -6.389 -3.008 6.197 1.00 90.00 94 ILE A O 1
ATOM 743 N N . LEU A 1 95 ? -5.250 -3.864 4.452 1.00 89.69 95 LEU A N 1
ATOM 744 C CA . LEU A 1 95 ? -6.413 -3.988 3.563 1.00 89.69 95 LEU A CA 1
ATOM 745 C C . LEU A 1 95 ? -7.492 -4.909 4.160 1.00 89.69 95 LEU A C 1
ATOM 747 O O . LEU A 1 95 ? -8.666 -4.572 4.161 1.00 89.69 95 LEU A O 1
ATOM 751 N N . CYS A 1 96 ? -7.125 -6.044 4.752 1.00 91.62 96 CYS A N 1
ATOM 752 C CA . CYS A 1 96 ? -8.098 -6.9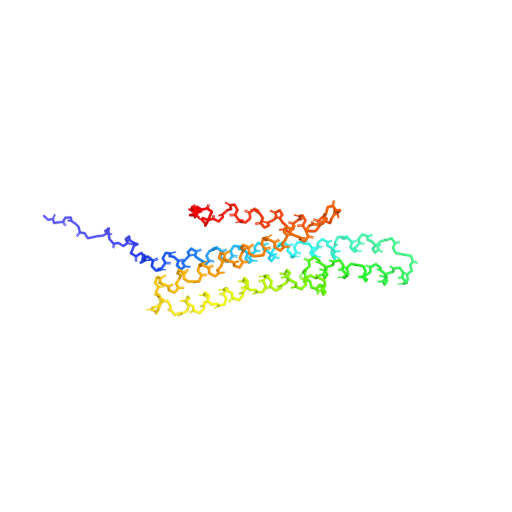52 5.368 1.00 91.62 96 CYS A CA 1
ATOM 753 C C . CYS A 1 96 ? -8.855 -6.318 6.551 1.00 91.62 96 CYS A C 1
ATOM 755 O O . CYS A 1 96 ? -9.982 -6.716 6.848 1.00 91.62 96 CYS A O 1
ATOM 757 N N . LEU A 1 97 ? -8.267 -5.333 7.239 1.00 91.56 97 LEU A N 1
ATOM 758 C CA . LEU A 1 97 ? -8.946 -4.623 8.327 1.00 91.56 97 LEU A CA 1
ATOM 759 C C . LEU A 1 97 ? -10.039 -3.678 7.813 1.00 91.56 97 LEU A C 1
ATOM 761 O O . LEU A 1 97 ? -11.015 -3.461 8.532 1.00 91.56 97 LEU A O 1
ATOM 765 N N . SER A 1 98 ? -9.925 -3.159 6.585 1.00 89.12 98 SER A N 1
ATOM 766 C CA . SER A 1 98 ? -10.985 -2.340 5.990 1.00 89.12 98 SER A CA 1
ATOM 767 C C . SER A 1 98 ? -12.216 -3.174 5.629 1.00 89.12 98 SER A C 1
ATOM 769 O O . SER A 1 98 ? -13.337 -2.710 5.826 1.00 89.12 98 SER A O 1
ATOM 771 N N . GLU A 1 99 ? -12.039 -4.435 5.225 1.00 89.62 99 GLU A N 1
ATOM 772 C CA . GLU A 1 99 ? -13.159 -5.366 5.026 1.00 89.62 99 GLU A CA 1
ATOM 773 C C . GLU A 1 99 ? -13.873 -5.686 6.348 1.00 89.62 99 GLU A C 1
ATOM 775 O O . GLU A 1 99 ? -15.103 -5.683 6.411 1.00 89.62 99 GLU A O 1
ATOM 780 N N . ILE A 1 100 ? -13.127 -5.875 7.445 1.00 90.50 100 ILE A N 1
ATOM 781 C CA . ILE A 1 100 ? -13.726 -6.047 8.781 1.00 90.50 100 ILE A CA 1
ATOM 782 C C . ILE A 1 100 ? -14.500 -4.789 9.189 1.00 90.50 100 ILE A C 1
ATOM 784 O O . ILE A 1 100 ? -15.619 -4.889 9.692 1.00 90.50 100 ILE A O 1
ATOM 788 N N . LEU A 1 101 ? -13.936 -3.603 8.952 1.00 90.25 101 LEU A N 1
ATOM 789 C CA . LEU A 1 101 ? -14.626 -2.348 9.230 1.00 90.25 101 LEU A CA 1
ATOM 790 C C . LEU A 1 101 ? -15.917 -2.219 8.410 1.00 90.25 101 LEU A C 1
ATOM 792 O O . LEU A 1 101 ? -16.941 -1.823 8.957 1.00 90.25 101 LEU A O 1
ATOM 796 N N . LYS A 1 102 ? -15.892 -2.568 7.121 1.00 89.94 102 LYS A N 1
ATOM 797 C CA . LYS A 1 102 ? -17.063 -2.541 6.235 1.00 89.94 102 LYS A CA 1
ATOM 798 C C . LYS A 1 102 ? -18.187 -3.445 6.744 1.00 89.94 102 LYS A C 1
ATOM 800 O O . LYS A 1 102 ? -19.357 -3.060 6.681 1.00 89.94 102 LYS A O 1
ATOM 805 N N . LEU A 1 103 ? -17.847 -4.616 7.287 1.00 89.88 103 LEU A N 1
ATOM 806 C CA . LEU A 1 103 ? -18.816 -5.496 7.942 1.00 89.88 103 LEU A CA 1
ATOM 807 C C . LEU A 1 103 ? -19.434 -4.817 9.171 1.00 89.88 103 LEU A C 1
ATOM 809 O O . LEU A 1 103 ? -20.657 -4.732 9.254 1.00 89.88 103 LEU A O 1
ATOM 813 N N . LEU A 1 104 ? -18.609 -4.256 10.064 1.00 88.44 104 LEU A N 1
ATOM 814 C CA . LEU A 1 104 ? -19.084 -3.537 11.257 1.00 88.44 104 LEU A CA 1
ATOM 815 C C . LEU A 1 104 ? -19.934 -2.309 10.912 1.00 88.44 104 LEU A C 1
ATOM 817 O O . LEU A 1 104 ? -20.890 -2.003 11.622 1.00 88.44 104 LEU A O 1
ATOM 821 N N . TRP A 1 105 ? -19.605 -1.631 9.813 1.00 87.31 105 TRP A N 1
ATOM 822 C CA . TRP A 1 105 ? -20.364 -0.502 9.284 1.00 87.31 105 TRP A CA 1
ATOM 823 C C . TRP A 1 105 ? -21.750 -0.924 8.799 1.00 87.31 105 TRP A C 1
ATOM 825 O O . TRP A 1 105 ? -22.745 -0.259 9.072 1.00 87.31 105 TRP A O 1
ATOM 835 N N . SER A 1 106 ? -21.825 -2.063 8.110 1.00 87.69 106 SER A N 1
ATOM 836 C CA . SER A 1 106 ? -23.084 -2.621 7.605 1.00 87.69 106 SER A CA 1
ATOM 837 C C . SER A 1 106 ? -23.973 -3.155 8.737 1.00 87.69 106 SER A C 1
ATOM 839 O O . SER A 1 106 ? -25.195 -3.173 8.609 1.00 87.69 106 SER A O 1
ATOM 841 N N . SER A 1 107 ? -23.371 -3.557 9.861 1.00 86.44 107 SER A N 1
ATOM 842 C CA . SER A 1 107 ? -24.046 -4.046 11.067 1.00 86.44 107 SER A CA 1
ATOM 843 C C . SER A 1 107 ? -23.969 -3.048 12.233 1.00 86.44 107 SER A C 1
ATOM 845 O O . SER A 1 107 ? -23.769 -3.453 13.380 1.00 86.44 107 SER A O 1
ATOM 847 N N . GLU A 1 108 ? -24.105 -1.745 11.959 1.00 78.00 108 GLU A N 1
ATOM 848 C CA . GLU A 1 108 ? -23.897 -0.665 12.941 1.00 78.00 108 GLU A CA 1
ATOM 849 C C . GLU A 1 108 ? -24.682 -0.877 14.252 1.00 78.00 108 GLU A C 1
ATOM 851 O O . GLU A 1 108 ? -24.158 -0.639 15.340 1.00 78.00 108 GLU A O 1
ATOM 856 N N . SER A 1 109 ? -25.914 -1.391 14.166 1.00 76.56 109 SER A N 1
ATOM 857 C CA . SER A 1 109 ? -26.787 -1.657 15.320 1.00 76.56 109 SER A CA 1
ATOM 858 C C . SER A 1 109 ? -26.263 -2.735 16.277 1.00 76.56 109 SER A C 1
ATOM 860 O O . SER A 1 109 ? -26.684 -2.778 17.430 1.00 76.56 109 SER A O 1
ATOM 862 N N . GLN A 1 110 ? -25.348 -3.590 15.818 1.00 80.81 110 GLN A N 1
ATOM 863 C CA . GLN A 1 110 ? -24.725 -4.668 16.594 1.00 80.81 110 GLN A CA 1
ATOM 864 C C . GLN A 1 110 ? -23.292 -4.322 17.022 1.00 80.81 110 GLN A C 1
ATOM 866 O O . GLN A 1 110 ? -22.639 -5.100 17.720 1.00 80.81 110 GLN A O 1
ATOM 871 N N . CYS A 1 111 ? -22.779 -3.162 16.605 1.00 85.56 111 CYS A N 1
ATOM 872 C CA . CYS A 1 111 ? -21.410 -2.771 16.877 1.00 85.56 111 CYS A CA 1
ATOM 873 C C . CYS A 1 111 ? -21.257 -2.300 18.329 1.00 85.56 111 CYS A C 1
ATOM 875 O O . CYS A 1 111 ? -22.024 -1.478 18.830 1.00 85.56 111 CYS A O 1
ATOM 877 N N . THR A 1 112 ? -20.227 -2.797 19.012 1.00 89.00 112 THR A N 1
ATOM 878 C CA . THR A 1 112 ? -19.925 -2.419 20.398 1.00 89.00 112 THR A CA 1
ATOM 879 C C . THR A 1 112 ? -18.657 -1.580 20.462 1.00 89.00 112 THR A C 1
ATOM 881 O O . THR A 1 112 ? -17.796 -1.642 19.583 1.00 89.00 112 THR A O 1
ATOM 884 N N . LEU A 1 113 ? -18.494 -0.811 21.540 1.00 88.38 113 LEU A N 1
ATOM 885 C CA . LEU A 1 113 ? -17.250 -0.072 21.759 1.00 88.38 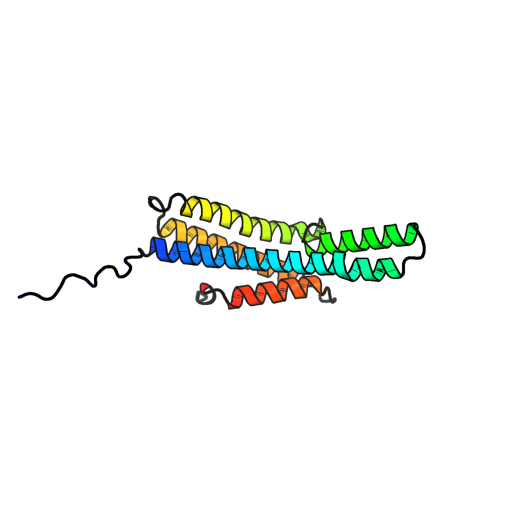113 LEU A CA 1
ATOM 886 C C . LEU A 1 113 ? -16.045 -1.027 21.860 1.00 88.38 113 LEU A C 1
ATOM 888 O O . LEU A 1 113 ? -14.970 -0.724 21.355 1.00 88.38 113 LEU A O 1
ATOM 892 N N . ASN A 1 114 ? -16.244 -2.214 22.446 1.00 90.06 114 ASN A N 1
ATOM 893 C CA . ASN A 1 114 ? -15.206 -3.233 22.579 1.00 90.06 114 ASN A CA 1
ATOM 894 C C . ASN A 1 114 ? -14.754 -3.784 21.214 1.00 90.06 114 ASN A C 1
ATOM 896 O O . ASN A 1 114 ? -13.557 -3.864 20.953 1.00 90.06 114 ASN A O 1
ATOM 900 N N . SER A 1 115 ? -15.689 -4.097 20.307 1.00 89.38 115 SER A N 1
ATOM 901 C CA . SER A 1 115 ? -15.336 -4.552 18.953 1.00 89.38 115 SER A CA 1
ATOM 902 C C . SER A 1 115 ? -14.574 -3.482 18.164 1.00 89.38 115 SER A C 1
ATOM 904 O O . SER A 1 115 ? -13.627 -3.809 17.451 1.00 89.38 115 SER A O 1
ATOM 906 N N . LEU A 1 116 ? -14.927 -2.203 18.341 1.00 90.88 116 LEU A N 1
ATOM 907 C CA . LEU A 1 116 ? -14.202 -1.086 17.727 1.00 90.88 116 LEU A CA 1
ATOM 908 C C . LEU A 1 116 ? -12.801 -0.900 18.322 1.00 90.88 116 LEU A C 1
ATOM 910 O O . LEU A 1 116 ? -11.851 -0.707 17.570 1.00 90.88 116 LEU A O 1
ATOM 914 N N . ASN A 1 117 ? -12.646 -1.012 19.644 1.00 90.50 117 ASN A N 1
ATOM 915 C CA . ASN A 1 117 ? -11.338 -0.956 20.307 1.00 90.50 117 ASN A CA 1
ATOM 916 C C . ASN A 1 117 ? -10.418 -2.096 19.839 1.00 90.50 117 ASN A C 1
ATOM 918 O O . ASN A 1 117 ? -9.234 -1.885 19.590 1.00 90.50 117 ASN A O 1
ATOM 922 N N . GLN A 1 118 ? -10.957 -3.308 19.675 1.00 91.88 118 GLN A N 1
ATOM 923 C CA . GLN A 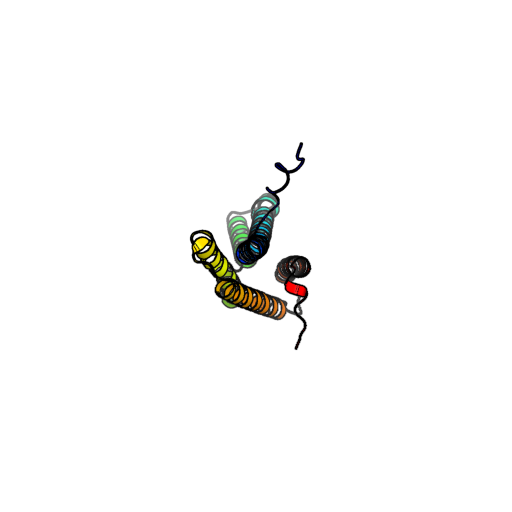1 118 ? -10.185 -4.442 19.161 1.00 91.88 118 GLN A CA 1
ATOM 924 C C . GLN A 1 118 ? -9.749 -4.239 17.707 1.00 91.88 118 GLN A C 1
ATOM 926 O O . GLN A 1 118 ? -8.634 -4.618 17.345 1.00 91.88 118 GLN A O 1
ATOM 931 N N . LEU A 1 119 ? -10.614 -3.661 16.868 1.00 91.81 119 LEU A N 1
ATOM 932 C CA . LEU A 1 119 ? -10.268 -3.330 15.488 1.00 91.81 119 LEU A CA 1
ATOM 933 C C . LEU A 1 119 ? -9.180 -2.252 15.432 1.00 91.81 119 LEU A C 1
ATOM 935 O O . LEU A 1 119 ? -8.205 -2.419 14.705 1.00 91.81 119 LEU A O 1
ATOM 939 N N . GLU A 1 120 ? -9.315 -1.192 16.228 1.00 91.00 120 GLU A N 1
ATOM 940 C CA . GLU A 1 120 ? -8.315 -0.129 16.349 1.00 91.00 120 GLU A CA 1
ATOM 941 C C . GLU A 1 120 ? -6.952 -0.680 16.773 1.00 91.00 120 GLU A C 1
ATOM 943 O O . GLU A 1 120 ? -5.948 -0.394 16.129 1.00 91.00 120 GLU A O 1
ATOM 948 N N . LEU A 1 121 ? -6.908 -1.543 17.791 1.00 90.50 121 LEU A N 1
ATOM 949 C CA . LEU A 1 121 ? -5.663 -2.163 18.243 1.00 90.50 121 LEU A CA 1
ATOM 950 C C . LEU A 1 121 ? -5.014 -3.014 17.140 1.00 90.50 121 LEU A C 1
ATOM 952 O O . LEU A 1 121 ? -3.802 -2.952 16.929 1.00 90.50 121 LEU A O 1
ATOM 956 N N . LYS A 1 122 ? -5.815 -3.800 16.406 1.00 92.56 122 LYS A N 1
ATOM 957 C CA . LYS A 1 122 ? -5.325 -4.581 15.258 1.00 92.56 122 LYS A CA 1
ATOM 958 C C . LYS A 1 122 ? -4.783 -3.674 14.157 1.00 92.56 122 LYS A C 1
ATOM 960 O O . LYS A 1 122 ? -3.747 -3.997 13.580 1.00 92.56 122 LYS A O 1
ATOM 965 N N . TYR A 1 123 ? -5.456 -2.557 13.894 1.00 90.44 123 TYR A N 1
ATOM 966 C CA . TYR A 1 123 ? -5.021 -1.546 12.938 1.00 90.44 123 TYR A CA 1
ATOM 967 C C . TYR A 1 123 ? -3.695 -0.917 13.343 1.00 90.44 123 TYR A C 1
ATOM 969 O O . TYR A 1 123 ? -2.745 -0.993 12.570 1.00 90.44 123 TYR A O 1
ATOM 977 N N . MET A 1 124 ? -3.583 -0.418 14.572 1.00 87.31 124 MET A N 1
ATOM 978 C CA . MET A 1 124 ? -2.346 0.166 15.091 1.00 87.31 124 MET A CA 1
ATOM 979 C C . MET A 1 124 ? -1.181 -0.820 15.022 1.00 87.31 124 MET A C 1
ATOM 981 O O . MET A 1 124 ? -0.103 -0.474 14.547 1.00 87.31 124 MET A O 1
ATOM 985 N N . LYS A 1 125 ? -1.409 -2.084 15.394 1.00 89.38 125 LYS A N 1
ATOM 986 C CA . LYS A 1 125 ? -0.388 -3.132 15.296 1.00 89.38 125 LYS A CA 1
ATOM 987 C C . LYS A 1 125 ? 0.003 -3.440 13.848 1.00 89.38 125 LYS A C 1
ATOM 989 O O . LYS A 1 125 ? 1.178 -3.663 13.569 1.00 89.38 125 LYS A O 1
ATOM 994 N N . ALA A 1 126 ? -0.957 -3.498 12.925 1.00 90.12 126 ALA A N 1
ATOM 995 C CA . ALA A 1 126 ? -0.676 -3.747 11.512 1.00 90.12 126 ALA A CA 1
ATOM 996 C C . ALA A 1 126 ? 0.127 -2.597 10.890 1.00 90.12 126 ALA A C 1
ATOM 998 O O . ALA A 1 126 ? 1.118 -2.847 10.207 1.00 90.12 126 ALA A O 1
ATOM 999 N N . VAL A 1 127 ? -0.266 -1.361 11.197 1.00 86.56 127 VAL A N 1
ATOM 1000 C CA . VAL A 1 127 ? 0.421 -0.134 10.795 1.00 86.56 127 VAL A CA 1
ATOM 1001 C C . VAL A 1 127 ? 1.845 -0.102 11.343 1.00 86.56 127 VAL A C 1
ATOM 1003 O O . VAL A 1 127 ? 2.775 0.045 10.559 1.00 86.56 127 VAL A O 1
ATOM 1006 N N . TRP A 1 128 ? 2.034 -0.333 12.646 1.00 85.75 128 TRP A N 1
ATOM 1007 C CA . TRP A 1 128 ? 3.358 -0.387 13.276 1.00 85.75 128 TRP A CA 1
ATOM 1008 C C . TRP A 1 128 ? 4.270 -1.429 12.625 1.00 85.75 128 TRP A C 1
ATOM 1010 O O . TRP A 1 128 ? 5.384 -1.117 12.211 1.00 85.75 128 TRP A O 1
ATOM 1020 N N . ASN A 1 129 ? 3.776 -2.660 12.459 1.00 87.94 129 ASN A N 1
ATOM 1021 C CA . ASN A 1 129 ? 4.546 -3.730 11.826 1.00 87.94 129 ASN A CA 1
ATOM 1022 C C . ASN A 1 129 ? 4.948 -3.375 10.390 1.00 87.94 129 ASN A C 1
ATOM 1024 O O . ASN A 1 129 ? 6.053 -3.698 9.965 1.00 87.94 129 ASN A O 1
ATOM 1028 N N . PHE A 1 130 ? 4.057 -2.734 9.629 1.00 87.94 130 PHE A N 1
ATOM 1029 C CA . PHE A 1 130 ? 4.379 -2.297 8.275 1.00 87.94 130 PHE A CA 1
ATOM 1030 C C . PHE A 1 130 ? 5.424 -1.174 8.279 1.00 87.94 130 PHE A C 1
ATOM 1032 O O . PHE A 1 130 ? 6.358 -1.235 7.483 1.00 87.94 130 PHE A O 1
ATOM 1039 N N . THR A 1 131 ? 5.342 -0.222 9.214 1.00 84.19 131 THR A N 1
ATOM 1040 C CA . THR A 1 131 ? 6.377 0.803 9.421 1.00 84.19 131 THR A CA 1
ATOM 1041 C C . THR A 1 131 ? 7.740 0.173 9.703 1.00 84.19 131 THR A C 1
ATOM 1043 O O . THR A 1 131 ? 8.716 0.522 9.044 1.00 84.19 131 THR A O 1
ATOM 1046 N N . GLU A 1 132 ? 7.820 -0.786 10.632 1.00 85.19 132 GLU A N 1
ATOM 1047 C CA . GLU A 1 132 ? 9.080 -1.476 10.938 1.00 85.19 132 GLU A CA 1
ATOM 1048 C C . GLU A 1 132 ? 9.632 -2.225 9.721 1.00 85.19 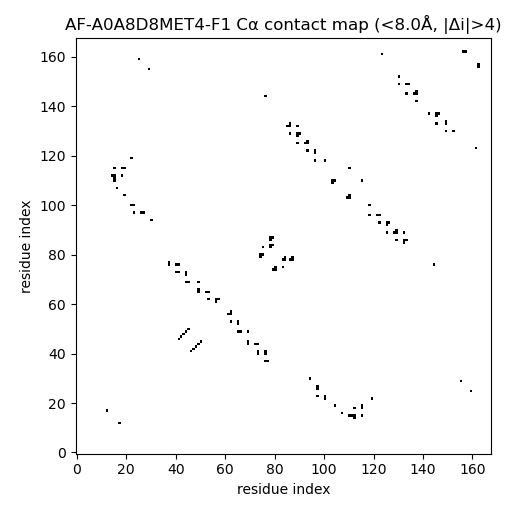132 GLU A C 1
ATOM 1050 O O . GLU A 1 132 ? 10.835 -2.192 9.455 1.00 85.19 132 GLU A O 1
ATOM 1055 N N . LEU A 1 133 ? 8.763 -2.909 8.970 1.00 85.81 133 LEU A N 1
ATOM 1056 C CA . LEU A 1 133 ? 9.167 -3.607 7.752 1.00 85.81 133 LEU A CA 1
ATOM 1057 C C . LEU A 1 133 ? 9.696 -2.627 6.705 1.00 85.81 133 LEU A C 1
ATOM 1059 O O . LEU A 1 133 ? 10.717 -2.921 6.086 1.00 85.81 133 LEU A O 1
ATOM 1063 N N . LEU A 1 134 ? 9.052 -1.470 6.525 1.00 83.12 134 LEU A N 1
ATOM 1064 C CA . LEU A 1 134 ? 9.529 -0.421 5.625 1.00 83.12 134 LEU A CA 1
ATOM 1065 C C . LEU A 1 134 ? 10.901 0.093 6.058 1.00 83.12 134 LEU A C 1
ATOM 1067 O O . LEU A 1 134 ? 11.817 0.101 5.241 1.00 83.12 134 LEU A O 1
ATOM 1071 N N . GLN A 1 135 ? 11.075 0.429 7.339 1.00 80.38 135 GLN A N 1
ATOM 1072 C CA . GLN A 1 135 ? 12.349 0.911 7.882 1.00 80.38 135 GLN A CA 1
ATOM 1073 C C . GLN A 1 135 ? 13.485 -0.092 7.671 1.00 80.38 135 GLN A C 1
ATOM 1075 O O . GLN A 1 135 ? 14.564 0.281 7.223 1.00 80.38 135 GLN A O 1
ATOM 1080 N N . ARG A 1 136 ? 13.237 -1.381 7.939 1.00 80.88 136 ARG A N 1
ATOM 1081 C CA . ARG A 1 136 ? 14.230 -2.450 7.731 1.00 80.88 136 ARG A CA 1
ATOM 1082 C C . ARG A 1 136 ? 14.511 -2.729 6.255 1.00 80.88 136 ARG A C 1
ATOM 1084 O O . ARG A 1 136 ? 15.547 -3.306 5.938 1.00 80.88 136 ARG A O 1
ATOM 1091 N N . SER A 1 137 ? 13.588 -2.358 5.369 1.00 76.56 137 SER A N 1
ATOM 1092 C CA . SER A 1 137 ? 13.718 -2.566 3.926 1.00 76.56 137 SER A CA 1
ATOM 1093 C C . SER A 1 137 ? 14.476 -1.443 3.222 1.00 76.56 137 SER A C 1
ATOM 1095 O O . SER A 1 137 ? 14.873 -1.652 2.080 1.00 76.56 137 SER A O 1
ATOM 1097 N N . ILE A 1 138 ? 14.702 -0.291 3.870 1.00 69.19 138 ILE A N 1
ATOM 1098 C CA . ILE A 1 138 ? 15.563 0.786 3.358 1.00 69.19 138 ILE A CA 1
ATOM 1099 C C . ILE A 1 138 ? 17.025 0.344 3.542 1.00 69.19 138 ILE A C 1
ATOM 1101 O O . ILE A 1 138 ? 17.528 0.355 4.668 1.00 69.19 138 ILE A O 1
ATOM 1105 N N . PRO A 1 139 ? 17.751 -0.057 2.481 1.00 59.41 139 PRO A N 1
ATOM 1106 C CA . PRO A 1 139 ? 19.171 -0.340 2.604 1.00 59.41 139 PRO A CA 1
ATOM 1107 C C . PRO A 1 139 ? 19.926 0.987 2.751 1.00 59.41 139 PRO A C 1
ATOM 1109 O O . PRO A 1 139 ? 19.516 2.009 2.201 1.00 59.41 139 PRO A O 1
ATOM 1112 N N . SER A 1 140 ? 21.095 0.963 3.390 1.00 50.81 140 SER A N 1
ATOM 1113 C CA . SER A 1 140 ? 22.031 2.099 3.444 1.00 50.81 140 SER A CA 1
ATOM 1114 C C . SER A 1 140 ? 22.490 2.595 2.057 1.00 50.81 140 SER A C 1
ATOM 1116 O O . SER A 1 140 ? 23.026 3.694 1.942 1.00 50.81 140 SER A O 1
ATOM 1118 N N . SER A 1 141 ? 22.226 1.833 0.988 1.00 42.97 141 SER A N 1
ATOM 1119 C CA . SER A 1 141 ? 22.407 2.220 -0.413 1.00 42.97 141 SER A CA 1
ATOM 1120 C C . SER A 1 141 ? 21.065 2.539 -1.105 1.00 42.97 141 SER A C 1
ATOM 1122 O O . SER A 1 141 ? 20.450 1.678 -1.732 1.00 42.97 141 SER A O 1
ATOM 1124 N N . SER A 1 142 ? 20.613 3.787 -0.961 1.00 47.88 142 SER A N 1
ATOM 1125 C CA . SER A 1 142 ? 19.967 4.622 -1.999 1.00 47.88 142 SER A CA 1
ATOM 1126 C C . SER A 1 142 ? 18.855 4.050 -2.908 1.00 47.88 142 SER A C 1
ATOM 1128 O O . SER A 1 142 ? 18.686 4.521 -4.035 1.00 47.88 142 SER A O 1
ATOM 1130 N N . HIS A 1 143 ? 18.011 3.118 -2.461 1.00 59.16 143 HIS A N 1
ATOM 1131 C CA . HIS A 1 143 ? 16.771 2.829 -3.196 1.00 59.16 143 HIS A CA 1
ATOM 1132 C C . HIS A 1 143 ? 15.726 3.930 -2.942 1.00 59.16 143 HIS A C 1
ATOM 1134 O O . HIS A 1 143 ? 14.960 3.864 -1.983 1.00 59.16 143 HIS A O 1
ATOM 1140 N N . GLN A 1 144 ? 15.676 4.923 -3.843 1.00 63.38 144 GLN A N 1
ATOM 1141 C CA . GLN A 1 144 ? 14.701 6.033 -3.859 1.00 63.38 144 GLN A CA 1
ATOM 1142 C C . GLN A 1 144 ? 13.246 5.585 -3.638 1.00 63.38 144 GLN A C 1
ATOM 1144 O O . GLN A 1 144 ? 12.454 6.333 -3.078 1.00 63.38 144 GLN A O 1
ATOM 1149 N N . VAL A 1 145 ? 12.896 4.360 -4.033 1.00 63.22 145 VAL A N 1
ATOM 1150 C CA . VAL A 1 145 ? 11.543 3.806 -3.897 1.00 63.22 145 VAL A CA 1
ATOM 1151 C C . VAL A 1 145 ? 11.145 3.583 -2.443 1.00 63.22 145 VAL A C 1
ATOM 1153 O O . VAL A 1 145 ? 10.082 4.048 -2.034 1.00 63.22 145 VAL A O 1
ATOM 1156 N N . TYR A 1 146 ? 11.995 2.916 -1.654 1.00 69.75 146 TYR A N 1
ATOM 1157 C CA . TYR A 1 146 ? 11.702 2.690 -0.238 1.00 69.75 146 TYR A CA 1
ATOM 1158 C C . TYR A 1 146 ? 11.645 4.012 0.516 1.00 69.75 146 TYR A C 1
ATOM 1160 O O . TYR A 1 146 ? 10.771 4.163 1.357 1.00 69.75 146 TYR A O 1
ATOM 1168 N N . ASN A 1 147 ? 12.475 4.987 0.135 1.00 72.31 147 ASN A N 1
ATOM 1169 C CA . ASN A 1 147 ? 12.391 6.345 0.670 1.00 72.31 147 ASN A CA 1
ATOM 1170 C C . ASN A 1 147 ? 11.061 7.011 0.295 1.00 72.31 147 ASN A C 1
ATOM 1172 O O . ASN A 1 147 ? 10.382 7.513 1.173 1.00 72.31 147 ASN A O 1
ATOM 1176 N N . SER A 1 148 ? 10.616 6.932 -0.964 1.00 74.12 148 SER A N 1
ATOM 1177 C CA . SER A 1 148 ? 9.353 7.558 -1.389 1.00 74.12 148 SER A CA 1
ATOM 1178 C C . SER A 1 148 ? 8.112 6.970 -0.705 1.00 74.12 148 SER A C 1
ATOM 1180 O O . SER A 1 148 ? 7.234 7.717 -0.274 1.00 74.12 148 SER A O 1
ATOM 1182 N N . ILE A 1 149 ? 8.052 5.640 -0.550 1.00 76.81 149 ILE A N 1
ATOM 1183 C CA . ILE A 1 149 ? 6.963 4.972 0.172 1.00 76.81 149 ILE A CA 1
ATOM 1184 C C . ILE A 1 149 ? 7.074 5.273 1.669 1.00 76.81 149 ILE A C 1
ATOM 1186 O O . ILE A 1 149 ? 6.055 5.494 2.315 1.00 76.81 149 ILE A O 1
ATOM 1190 N N . PHE A 1 150 ? 8.285 5.314 2.227 1.00 79.25 150 PHE A N 1
ATOM 1191 C CA . PHE A 1 150 ? 8.515 5.639 3.633 1.00 79.25 150 PHE A CA 1
ATOM 1192 C C . PHE A 1 150 ? 8.163 7.091 3.977 1.00 79.25 150 PHE A C 1
ATOM 1194 O O . PHE A 1 150 ? 7.531 7.322 5.005 1.00 79.25 150 PHE A O 1
ATOM 1201 N N . ASP A 1 151 ? 8.509 8.057 3.129 1.00 78.81 151 ASP A N 1
ATOM 1202 C CA . ASP A 1 151 ? 8.185 9.475 3.306 1.00 78.81 151 ASP A CA 1
ATOM 1203 C C . ASP A 1 151 ? 6.669 9.685 3.256 1.00 78.81 151 ASP A C 1
ATOM 1205 O O . ASP A 1 151 ? 6.086 10.324 4.137 1.00 78.81 151 ASP A O 1
ATOM 1209 N N . LEU A 1 152 ? 6.003 9.060 2.275 1.00 80.31 152 LEU A N 1
ATOM 1210 C CA . LEU A 1 152 ? 4.545 9.031 2.201 1.00 80.31 152 LEU A CA 1
ATOM 1211 C C . LEU A 1 152 ? 3.949 8.409 3.468 1.00 80.31 152 LEU A C 1
ATOM 1213 O O . LEU A 1 152 ? 3.062 8.991 4.091 1.00 80.31 152 LEU A O 1
ATOM 1217 N N . TRP A 1 153 ? 4.444 7.237 3.865 1.00 82.19 153 TRP A N 1
ATOM 1218 C CA . TRP A 1 153 ? 3.966 6.507 5.034 1.00 82.19 153 TRP A CA 1
ATOM 1219 C C . TRP A 1 153 ? 4.106 7.321 6.318 1.00 82.19 153 TRP A C 1
ATOM 1221 O O . TRP A 1 153 ? 3.152 7.454 7.083 1.00 82.19 153 TRP A O 1
ATOM 1231 N N . SER A 1 154 ? 5.264 7.944 6.508 1.00 78.44 154 SER A N 1
ATOM 1232 C CA . SER A 1 154 ? 5.554 8.816 7.643 1.00 78.44 154 SER A CA 1
ATOM 1233 C C . SER A 1 154 ? 4.620 10.027 7.672 1.00 78.44 154 SER A C 1
ATOM 1235 O O . SER A 1 154 ? 4.091 10.362 8.730 1.00 78.44 154 SER A O 1
ATOM 1237 N N . SER A 1 155 ? 4.327 10.636 6.516 1.00 77.88 155 SER A N 1
ATOM 1238 C CA . SER A 1 155 ? 3.374 11.752 6.436 1.00 77.88 155 SER A CA 1
ATOM 1239 C C . SER A 1 155 ? 1.948 11.351 6.850 1.00 77.88 155 SER A C 1
ATOM 1241 O O . SER A 1 155 ? 1.272 12.104 7.552 1.00 77.88 155 SER A O 1
ATOM 1243 N N . MET A 1 156 ? 1.512 10.131 6.505 1.00 77.75 156 MET A N 1
ATOM 1244 C CA . MET A 1 156 ? 0.199 9.610 6.898 1.00 77.75 156 MET A CA 1
ATOM 1245 C C . MET A 1 156 ? 0.107 9.344 8.404 1.00 77.75 156 MET A C 1
ATOM 1247 O O . MET A 1 156 ? -0.930 9.621 9.009 1.00 77.75 156 MET A O 1
ATOM 1251 N N . LEU A 1 157 ? 1.181 8.840 9.019 1.00 69.44 157 LEU A N 1
ATOM 1252 C CA . LEU A 1 157 ? 1.235 8.570 10.459 1.00 69.44 157 LEU A CA 1
ATOM 1253 C C . LEU A 1 157 ? 1.149 9.850 11.292 1.00 69.44 157 LEU A C 1
ATOM 1255 O O . LEU A 1 157 ? 0.358 9.902 12.231 1.00 69.44 157 LEU A O 1
ATOM 1259 N N . ILE A 1 158 ? 1.877 10.899 10.896 1.00 58.19 158 ILE A N 1
ATOM 1260 C CA . ILE A 1 158 ? 1.885 12.206 11.578 1.00 58.19 158 ILE A CA 1
ATOM 1261 C C . ILE A 1 158 ? 0.492 12.860 11.560 1.00 58.19 158 ILE A C 1
ATOM 1263 O O . ILE A 1 158 ? 0.111 13.548 12.504 1.00 58.19 158 ILE A O 1
ATOM 1267 N N . SER A 1 159 ? -0.299 12.602 10.516 1.00 49.84 159 SER A N 1
ATOM 1268 C CA . SER A 1 159 ? -1.676 13.101 10.389 1.00 49.84 159 SER A CA 1
ATOM 1269 C C . SER A 1 159 ? -2.737 12.272 11.132 1.00 49.84 159 SER A C 1
ATOM 1271 O O . SER A 1 159 ? -3.903 12.667 11.178 1.00 49.84 159 SER A O 1
ATOM 1273 N N . SER A 1 160 ? -2.366 11.126 11.716 1.00 46.38 160 SER A N 1
ATOM 1274 C CA . SER A 1 160 ? -3.305 10.244 12.411 1.00 46.38 160 SER A CA 1
ATOM 1275 C C . SER A 1 160 ? -3.490 10.675 13.874 1.00 46.38 160 SER A C 1
ATOM 1277 O O . SER A 1 160 ? -2.508 10.771 14.612 1.00 46.38 160 SER A O 1
ATOM 1279 N N . PRO A 1 161 ? -4.734 10.846 14.369 1.00 44.72 161 PRO A N 1
ATOM 1280 C CA . PRO A 1 161 ? -4.998 11.174 15.777 1.00 44.72 161 PRO A CA 1
ATOM 1281 C C . PRO A 1 161 ? -4.535 10.084 16.763 1.00 44.72 161 PRO A C 1
ATOM 1283 O O . PRO A 1 161 ? -4.549 10.297 17.974 1.00 44.72 161 PRO A O 1
ATOM 1286 N N . ALA A 1 162 ? -4.100 8.925 16.259 1.00 45.06 162 ALA A N 1
ATOM 1287 C CA . ALA A 1 162 ? -3.572 7.818 17.045 1.00 45.06 162 ALA A CA 1
ATOM 1288 C C . ALA A 1 162 ? -2.126 8.021 17.549 1.00 45.06 162 ALA A C 1
ATOM 1290 O O . ALA A 1 162 ? -1.608 7.155 18.248 1.00 45.06 162 ALA A O 1
ATOM 1291 N N . HIS A 1 163 ? -1.475 9.149 17.237 1.00 43.59 163 HIS A N 1
ATOM 1292 C CA . HIS A 1 163 ? -0.125 9.453 17.729 1.00 43.59 163 HIS A CA 1
ATOM 1293 C C . HIS A 1 163 ? -0.052 9.873 19.208 1.00 43.59 163 HIS A C 1
ATOM 1295 O O . HIS A 1 163 ? 1.043 10.056 19.728 1.00 43.59 163 HIS A O 1
ATOM 1301 N N . ASN A 1 164 ? -1.193 9.988 19.895 1.00 38.03 164 ASN A N 1
ATOM 1302 C CA . ASN A 1 164 ? -1.271 10.391 21.303 1.00 38.03 164 ASN A CA 1
ATOM 1303 C C . ASN A 1 164 ? -1.457 9.215 22.277 1.00 38.03 164 ASN A C 1
ATOM 1305 O O . ASN A 1 164 ? -1.961 9.423 23.379 1.00 38.03 164 ASN A O 1
ATOM 1309 N N . VAL A 1 165 ? -1.110 7.983 21.894 1.00 38.25 165 VAL A N 1
ATOM 1310 C CA . VAL A 1 165 ? -1.062 6.878 22.864 1.00 38.25 165 VAL A CA 1
ATOM 1311 C C . VAL A 1 165 ? 0.234 7.035 23.668 1.00 38.25 165 VAL A C 1
ATOM 1313 O O . VAL A 1 165 ? 1.300 6.942 23.060 1.00 38.25 165 VAL A O 1
ATOM 1316 N N . PRO A 1 166 ? 0.179 7.316 24.984 1.00 34.94 166 PRO A N 1
ATOM 1317 C CA . PRO A 1 166 ? 1.375 7.330 25.814 1.00 34.94 166 PRO A CA 1
ATOM 1318 C C . PRO A 1 166 ? 1.975 5.924 25.827 1.00 34.94 166 PRO A C 1
ATOM 1320 O O . PRO A 1 166 ? 1.240 4.941 25.927 1.00 34.94 166 PRO A O 1
ATOM 1323 N N . GLU A 1 167 ? 3.295 5.839 25.699 1.00 37.28 167 GLU A N 1
ATOM 1324 C CA . GLU A 1 167 ? 4.033 4.633 26.060 1.00 37.28 167 GLU A CA 1
ATOM 1325 C C . GLU A 1 167 ? 3.884 4.435 27.578 1.00 37.28 167 GLU A C 1
ATOM 1327 O O . GLU A 1 167 ? 4.235 5.335 28.346 1.00 37.28 167 GLU A O 1
ATOM 1332 N N . ASP A 1 168 ? 3.305 3.302 27.986 1.00 38.06 168 ASP A N 1
ATOM 1333 C CA . ASP A 1 168 ? 3.437 2.771 29.351 1.00 38.06 168 ASP A CA 1
ATOM 1334 C C . ASP A 1 168 ? 4.834 2.154 29.535 1.00 38.06 168 ASP A C 1
ATOM 1336 O O . ASP A 1 168 ? 5.276 1.410 28.622 1.00 38.06 168 ASP A O 1
#

Radius of gyration: 22.38 Å; Cα contacts (8 Å, |Δi|>4): 88; chains: 1; bounding box: 69×44×62 Å

Secondary structure (DSSP, 8-state):
----SS---S----HHHHHHHHHHHHHHHHHHHHHHHHHHHHHIIIIIIHHHHHTT--SHHHHHHHHHHHHHHHHHHTT-SGGGHHHHHHHHHHHHHHHHHHHHHHTGGG--HHHHHHHHHHHHHHHHHHHHHHHHHS-SS--HHHHHHHHHHHHHHHTSGGGG----

Solvent-accessible surface area (backbone atoms only — not comparable to full-atom values): 9821 Å² total; per-residue (Å²): 136,86,88,88,87,85,91,79,82,75,77,84,69,48,73,50,55,52,51,52,53,50,53,49,51,56,52,49,50,54,52,53,51,53,50,50,50,50,50,52,52,47,48,43,48,60,65,48,51,46,50,57,51,59,77,70,51,87,47,73,68,55,46,51,52,52,52,54,50,51,50,52,51,47,36,52,72,67,38,66,40,80,93,33,44,69,56,37,52,31,50,50,53,51,56,54,50,51,56,54,47,52,53,44,62,76,40,52,95,77,54,46,63,64,62,50,52,54,50,50,52,52,47,53,53,36,52,50,52,35,50,53,49,50,60,72,63,48,55,98,72,79,53,63,64,50,50,55,55,45,53,52,50,52,56,55,52,76,71,37,86,76,75,75,66,78,88,129

Mean predicted aligned error: 9.89 Å